Protein AF-A0A8C6I9B5-F1 (afdb_monomer_lite)

Organism: Mus spicilegus (NCBI:txid10103)

Foldseek 3Di:
DDDDDDDDDPPPVVVVVVVVVVVVVVVVPPPPPPPLPPDPPPPPPDDLVVPAPKDFPFPKDAADPVCCVVPVQCVPPRIWTWIAGPNNRDIDIHD

Radius of gyration: 29.42 Å; chains: 1; bounding box: 56×64×68 Å

Sequence (95 aa):
MLAGAGRRGLPRAGHLCWLLCAFTLKLCEAEAPVREEKLSVSTSTSPCWLAEEFVVTEECTPCSNFQIKTTPECGSTGYVEKITCSSSKRNEFKR

Secondary structure (DSSP, 8-state):
----------SHHHHHHHHHHHHHHHHS----------------SS-GGGTS-EEEEEEEEEPPTTHHHH-GGGGTTSEEEEEEETTT--EEEE-

InterPro domains:
  IPR008657 Jumping translocation breakpoint [PF05439] (38-94)
  IPR008657 Jumping translocation breakpoint [PTHR13041] (1-94)

pLDDT: mean 73.63, std 19.13, range [36.16, 95.44]

Structure (mmCIF, N/CA/C/O backbone):
data_AF-A0A8C6I9B5-F1
#
_entry.id   AF-A0A8C6I9B5-F1
#
loop_
_atom_site.group_PDB
_atom_site.id
_atom_site.type_symbol
_atom_site.label_atom_id
_atom_site.label_alt_id
_atom_site.label_comp_id
_atom_site.label_asym_id
_atom_site.label_entity_id
_atom_site.label_seq_id
_atom_site.pdbx_PDB_ins_code
_atom_site.Cartn_x
_atom_site.Cartn_y
_atom_site.Cartn_z
_atom_site.occupancy
_atom_site.B_iso_or_equiv
_atom_site.auth_seq_id
_atom_site.auth_comp_id
_atom_site.auth_asym_id
_atom_site.auth_atom_id
_atom_site.pdbx_PDB_model_num
ATOM 1 N N . MET A 1 1 ? 38.803 -48.199 -51.762 1.00 37.12 1 MET A N 1
ATOM 2 C CA . MET A 1 1 ? 39.465 -46.885 -51.622 1.00 37.12 1 MET A CA 1
ATOM 3 C C . MET A 1 1 ? 38.397 -45.875 -51.215 1.00 37.12 1 MET A C 1
ATOM 5 O O . MET A 1 1 ? 37.538 -45.588 -5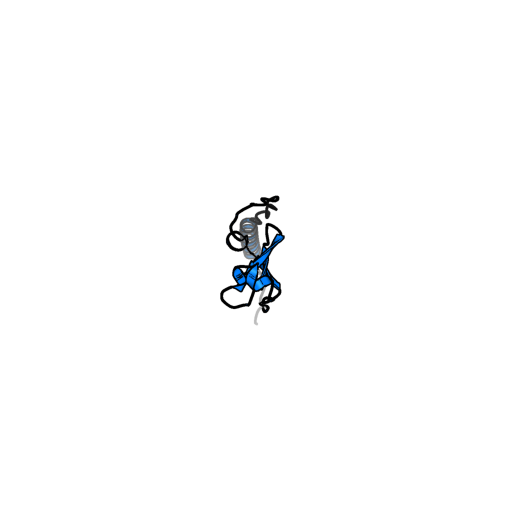2.033 1.00 37.12 1 MET A O 1
ATOM 9 N N . LEU A 1 2 ? 38.386 -45.403 -49.965 1.00 36.16 2 LEU A N 1
ATOM 10 C CA . LEU A 1 2 ? 37.565 -44.263 -49.536 1.00 36.16 2 LEU A CA 1
ATOM 11 C C . LEU A 1 2 ? 38.467 -43.364 -48.687 1.00 36.16 2 LEU A C 1
ATOM 13 O O . LEU A 1 2 ? 38.950 -43.771 -47.632 1.00 36.16 2 LEU A O 1
ATOM 17 N N . ALA A 1 3 ? 38.794 -42.202 -49.243 1.00 45.16 3 ALA A N 1
ATOM 18 C CA . ALA A 1 3 ? 39.750 -41.259 -48.688 1.00 45.16 3 ALA A CA 1
ATOM 19 C C . ALA A 1 3 ? 39.129 -40.482 -47.519 1.00 45.16 3 ALA A C 1
ATOM 21 O O . ALA A 1 3 ? 37.973 -40.062 -47.575 1.00 45.16 3 ALA A O 1
ATOM 22 N N . GLY A 1 4 ? 39.919 -40.320 -46.456 1.00 43.00 4 GLY A N 1
ATOM 23 C CA . GLY A 1 4 ? 39.525 -39.685 -45.206 1.00 43.00 4 GLY A CA 1
ATOM 24 C C . GLY A 1 4 ? 39.067 -38.233 -45.359 1.00 43.00 4 GLY A C 1
ATOM 25 O O . GLY A 1 4 ? 39.626 -37.446 -46.124 1.00 43.00 4 GLY A O 1
ATOM 26 N N . ALA A 1 5 ? 38.055 -37.882 -44.567 1.00 47.84 5 ALA A N 1
ATOM 27 C CA . ALA A 1 5 ? 37.518 -36.537 -44.431 1.00 47.84 5 ALA A CA 1
ATOM 28 C C . ALA A 1 5 ? 38.536 -35.608 -43.743 1.00 47.84 5 ALA A C 1
ATOM 30 O O . ALA A 1 5 ? 38.644 -35.552 -42.517 1.00 47.84 5 ALA A O 1
ATOM 31 N N . GLY A 1 6 ? 39.288 -34.859 -44.549 1.00 45.16 6 GLY A N 1
ATOM 32 C CA . GLY A 1 6 ? 40.150 -33.779 -44.086 1.00 45.16 6 GLY A CA 1
ATOM 33 C C . GLY A 1 6 ? 39.327 -32.550 -43.702 1.00 45.16 6 GLY A C 1
ATOM 34 O O . GLY A 1 6 ? 38.899 -31.789 -44.564 1.00 45.16 6 GLY A O 1
ATOM 35 N N . ARG A 1 7 ? 39.138 -32.330 -42.398 1.00 62.00 7 ARG A N 1
ATOM 36 C CA . ARG A 1 7 ? 38.640 -31.063 -41.844 1.00 62.00 7 ARG A CA 1
ATOM 37 C C . ARG A 1 7 ? 39.640 -29.949 -42.169 1.00 62.00 7 ARG A C 1
ATOM 39 O O . ARG A 1 7 ? 40.710 -29.899 -41.568 1.00 62.00 7 ARG A O 1
ATOM 46 N N . ARG A 1 8 ? 39.320 -29.053 -43.106 1.00 50.72 8 ARG A N 1
ATOM 47 C CA . ARG A 1 8 ? 40.079 -27.813 -43.339 1.00 50.72 8 ARG A CA 1
ATOM 48 C C . ARG A 1 8 ? 39.137 -26.666 -43.681 1.00 50.72 8 ARG A C 1
ATOM 50 O O . ARG A 1 8 ? 38.356 -26.776 -44.617 1.00 50.72 8 ARG A O 1
ATOM 57 N N . GLY A 1 9 ? 39.287 -25.557 -42.955 1.00 50.22 9 GLY A N 1
ATOM 58 C CA . GLY A 1 9 ? 38.897 -24.236 -43.449 1.00 50.22 9 GLY A CA 1
ATOM 59 C C . GLY A 1 9 ? 37.883 -23.458 -42.614 1.00 50.22 9 GLY A C 1
ATOM 60 O O . GLY A 1 9 ? 36.935 -22.934 -43.185 1.00 50.22 9 GLY A O 1
ATOM 61 N N . LEU A 1 10 ? 38.087 -23.309 -41.298 1.00 55.59 10 LEU A N 1
ATOM 62 C CA . LEU A 1 10 ? 37.314 -22.347 -40.498 1.00 55.59 10 LEU A CA 1
ATOM 63 C C . LEU A 1 10 ? 38.169 -21.243 -39.834 1.00 55.59 10 LEU A C 1
ATOM 65 O O . LEU A 1 10 ? 38.170 -21.140 -38.614 1.00 55.59 10 LEU A O 1
ATOM 69 N N . PRO A 1 11 ? 38.876 -20.377 -40.589 1.00 53.69 11 PRO A N 1
ATOM 70 C CA . PRO A 1 11 ? 39.435 -19.147 -40.022 1.00 53.69 11 PRO A CA 1
ATOM 71 C C . PRO A 1 11 ? 38.480 -17.943 -40.147 1.00 53.69 11 PRO A C 1
ATOM 73 O O . PRO A 1 11 ? 38.556 -17.004 -39.363 1.00 53.69 11 PRO A O 1
ATOM 76 N N . ARG A 1 12 ? 37.548 -17.956 -41.114 1.00 55.44 12 ARG A N 1
ATOM 77 C CA . ARG A 1 12 ? 36.723 -16.781 -41.461 1.00 55.44 12 ARG A CA 1
ATOM 78 C C . ARG A 1 12 ? 35.455 -16.640 -40.607 1.00 55.44 12 ARG A C 1
ATOM 80 O O . ARG A 1 12 ? 35.022 -15.525 -40.341 1.00 55.44 12 ARG A O 1
ATOM 87 N N . ALA A 1 13 ? 34.891 -17.756 -40.139 1.00 56.56 13 ALA A N 1
ATOM 88 C CA . ALA A 1 13 ? 33.671 -17.754 -39.325 1.00 56.56 13 ALA A CA 1
ATOM 89 C C . ALA A 1 13 ? 33.916 -17.314 -37.872 1.00 56.56 13 ALA A C 1
ATOM 91 O O . ALA A 1 13 ? 33.064 -16.654 -37.287 1.00 56.56 13 ALA A O 1
ATOM 92 N N . GLY A 1 14 ? 35.093 -17.614 -37.307 1.00 64.75 14 GLY A N 1
ATOM 93 C CA . GLY A 1 14 ? 35.461 -17.159 -35.961 1.00 64.75 14 GLY A CA 1
ATOM 94 C C . GLY A 1 14 ? 35.610 -15.639 -35.882 1.00 64.75 14 GLY A C 1
ATOM 95 O O . GLY A 1 14 ? 35.171 -15.023 -34.919 1.00 64.75 14 GLY A O 1
ATOM 96 N N . HIS A 1 15 ? 36.145 -15.025 -36.940 1.00 66.25 15 HIS A N 1
ATOM 97 C CA . HIS A 1 15 ? 36.311 -13.575 -37.014 1.00 66.25 15 HIS A CA 1
ATOM 98 C C . HIS A 1 15 ? 34.972 -12.843 -37.184 1.00 66.25 15 HIS A C 1
ATOM 100 O O . HIS A 1 15 ? 34.752 -11.804 -36.572 1.00 66.25 15 HIS A O 1
ATOM 106 N N . LEU A 1 16 ? 34.054 -13.404 -37.980 1.00 65.75 16 LEU A N 1
ATOM 107 C CA . LEU A 1 16 ? 32.689 -12.885 -38.120 1.00 65.75 16 LEU A CA 1
ATOM 108 C C . LEU A 1 16 ? 31.904 -13.010 -36.806 1.00 65.75 16 LEU A C 1
ATOM 110 O O . LEU A 1 16 ? 31.225 -12.068 -36.414 1.00 65.75 16 LEU A O 1
ATOM 114 N N . CYS A 1 17 ? 32.050 -14.134 -36.099 1.00 69.88 17 CYS A N 1
ATOM 115 C CA . CYS A 1 17 ? 31.458 -14.349 -34.779 1.00 69.88 17 CYS A CA 1
ATOM 116 C C . CYS A 1 17 ? 32.003 -13.358 -33.737 1.00 69.88 17 CYS A C 1
ATOM 118 O O . CYS A 1 17 ? 31.231 -12.747 -33.007 1.00 69.88 17 CYS A O 1
ATOM 120 N N . TRP A 1 18 ? 33.319 -13.120 -33.721 1.00 72.69 18 TRP A N 1
ATOM 121 C CA . TRP A 1 18 ? 33.929 -12.124 -32.835 1.00 72.69 18 TRP A CA 1
ATOM 122 C C . TRP A 1 18 ? 33.401 -10.715 -33.132 1.00 72.69 18 TRP A C 1
ATOM 124 O O . TRP A 1 18 ? 32.951 -10.027 -32.218 1.00 72.69 18 TRP A O 1
ATOM 134 N N . LEU A 1 19 ? 33.381 -10.295 -34.401 1.00 69.56 19 LEU A N 1
ATOM 135 C CA . LEU A 1 19 ? 32.873 -8.973 -34.778 1.00 69.56 19 LEU A CA 1
ATOM 136 C C . LEU A 1 19 ? 31.399 -8.782 -34.383 1.00 69.56 19 LEU A C 1
ATOM 138 O O . LEU A 1 19 ? 31.045 -7.725 -33.865 1.00 69.56 19 LEU A O 1
ATOM 142 N N . LEU A 1 20 ? 30.561 -9.810 -34.560 1.00 66.56 20 LEU A N 1
ATOM 143 C CA . LEU A 1 20 ? 29.155 -9.786 -34.143 1.00 66.56 20 LEU A CA 1
ATOM 144 C C . LEU A 1 20 ? 29.007 -9.688 -32.614 1.00 66.56 20 LEU A C 1
ATOM 146 O O . LEU A 1 20 ? 28.252 -8.844 -32.141 1.00 66.56 20 LEU A O 1
ATOM 150 N N . CYS A 1 21 ? 29.766 -10.470 -31.839 1.00 63.59 21 CYS A N 1
ATOM 151 C CA . CYS A 1 21 ? 29.731 -10.422 -30.371 1.00 63.59 21 CYS A CA 1
ATOM 152 C C . CYS A 1 21 ? 30.243 -9.089 -29.800 1.00 63.59 21 CYS A C 1
ATOM 154 O O . CYS A 1 21 ? 29.692 -8.569 -28.830 1.00 63.59 21 CYS A O 1
ATOM 156 N N . ALA A 1 22 ? 31.286 -8.507 -30.400 1.00 64.06 22 ALA A N 1
ATOM 157 C CA . ALA A 1 22 ? 31.797 -7.199 -29.991 1.00 64.06 22 ALA A CA 1
ATOM 158 C C . ALA A 1 22 ? 30.766 -6.085 -30.244 1.00 64.06 22 ALA A C 1
ATOM 160 O O . ALA A 1 22 ? 30.623 -5.174 -29.429 1.00 64.06 22 ALA A O 1
ATOM 161 N N . PHE A 1 23 ? 30.013 -6.181 -31.345 1.00 61.03 23 PHE A N 1
ATOM 162 C CA . PHE A 1 23 ? 28.962 -5.225 -31.683 1.00 61.03 23 PHE A CA 1
ATOM 163 C C . PHE A 1 23 ? 27.758 -5.319 -30.733 1.00 61.03 23 PHE A C 1
ATOM 165 O O . PHE A 1 23 ? 27.245 -4.291 -30.298 1.00 61.03 23 PHE A O 1
ATOM 172 N N . THR A 1 24 ? 27.344 -6.529 -30.338 1.00 62.81 24 THR A N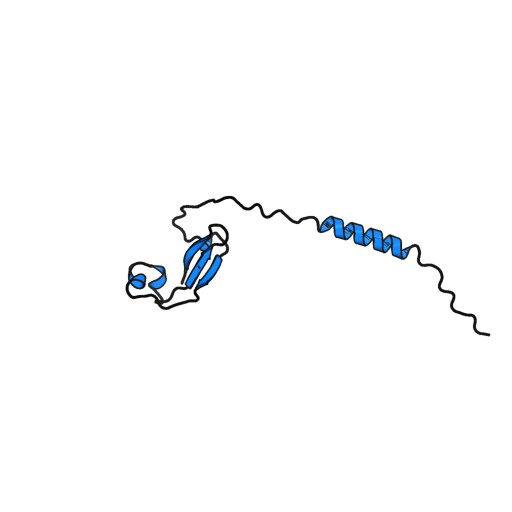 1
ATOM 173 C CA . THR A 1 24 ? 26.233 -6.714 -29.386 1.00 62.81 24 THR A CA 1
ATOM 174 C C . THR A 1 24 ? 26.581 -6.241 -27.976 1.00 62.81 24 THR A C 1
ATOM 176 O O . THR A 1 24 ? 25.741 -5.637 -27.316 1.00 62.81 24 THR A O 1
ATOM 179 N N . LEU A 1 25 ? 27.823 -6.448 -27.522 1.00 57.41 25 LEU A N 1
ATOM 180 C CA . LEU A 1 25 ? 28.266 -5.979 -26.202 1.00 57.41 25 LEU A CA 1
ATOM 181 C C . LEU A 1 25 ? 28.309 -4.449 -26.115 1.00 57.41 25 LEU A C 1
ATOM 183 O O . LEU A 1 25 ? 28.017 -3.889 -25.063 1.00 57.41 25 LEU A O 1
ATOM 187 N N . LYS A 1 26 ? 28.602 -3.759 -27.226 1.00 57.88 26 LYS A N 1
ATOM 188 C CA . LYS A 1 26 ? 28.628 -2.292 -27.254 1.00 57.88 26 LYS A CA 1
ATOM 189 C C . LYS A 1 26 ? 27.252 -1.625 -27.174 1.00 57.88 26 LYS A C 1
ATOM 191 O O . LYS A 1 26 ? 27.207 -0.446 -26.842 1.00 57.88 26 LYS A O 1
ATOM 196 N N . LEU A 1 27 ? 26.155 -2.345 -27.437 1.00 54.72 27 LEU A N 1
ATOM 197 C CA . LEU A 1 27 ? 24.791 -1.803 -27.332 1.00 54.72 27 LEU A CA 1
ATOM 198 C C . LEU A 1 27 ? 24.120 -2.035 -25.970 1.00 54.72 27 LEU A C 1
ATOM 200 O O . LEU A 1 27 ? 23.145 -1.353 -25.669 1.00 54.72 27 LEU A O 1
ATOM 204 N N . CYS A 1 28 ? 24.622 -2.955 -25.142 1.00 56.19 28 CYS A N 1
ATOM 205 C CA . CYS A 1 28 ? 24.064 -3.210 -23.806 1.00 56.19 28 CYS A CA 1
ATOM 206 C C . CYS A 1 28 ? 24.668 -2.330 -22.704 1.00 56.19 28 CYS A C 1
ATOM 208 O O . CYS A 1 28 ? 24.219 -2.400 -21.565 1.00 56.19 28 CYS A O 1
ATOM 210 N N . GLU A 1 29 ? 25.636 -1.470 -23.025 1.00 47.62 29 GLU A N 1
ATOM 211 C CA . GLU A 1 29 ? 26.280 -0.556 -22.073 1.00 47.62 29 GLU A CA 1
ATOM 212 C C . GLU A 1 29 ? 25.417 0.699 -21.837 1.00 47.62 29 GLU A C 1
ATOM 214 O O . GLU A 1 29 ? 25.852 1.838 -21.979 1.00 47.62 29 GLU A O 1
ATOM 219 N N . ALA A 1 30 ? 24.146 0.467 -21.518 1.00 52.16 30 ALA A N 1
ATOM 220 C CA . ALA A 1 30 ? 23.213 1.454 -21.000 1.00 52.16 30 ALA A CA 1
ATOM 221 C C . ALA A 1 30 ? 22.669 0.953 -19.656 1.00 52.16 30 ALA A C 1
ATOM 223 O O . ALA A 1 30 ? 21.462 0.901 -19.432 1.00 52.16 30 ALA A O 1
ATOM 224 N N . GLU A 1 31 ? 23.568 0.584 -18.742 1.00 51.66 31 GLU A N 1
ATOM 225 C CA . GLU A 1 31 ? 23.238 0.631 -17.321 1.00 51.66 31 GLU A CA 1
ATOM 226 C C . GLU A 1 31 ? 23.206 2.106 -16.926 1.00 51.66 31 GLU A C 1
ATOM 228 O O . GLU A 1 31 ? 24.222 2.734 -16.625 1.00 51.66 31 GLU A O 1
ATOM 233 N N . ALA A 1 32 ? 22.013 2.690 -17.020 1.00 55.75 32 ALA A N 1
ATOM 234 C CA . ALA A 1 32 ? 21.739 3.969 -16.399 1.00 55.75 32 ALA A CA 1
ATOM 235 C C . ALA A 1 32 ? 22.059 3.825 -14.901 1.00 55.75 32 ALA A C 1
ATOM 237 O O . ALA A 1 32 ? 21.471 2.956 -14.250 1.00 55.75 32 ALA A O 1
ATOM 238 N N . PRO A 1 33 ? 22.965 4.636 -14.325 1.00 45.62 33 PRO A N 1
ATOM 239 C CA . PRO A 1 33 ? 23.098 4.664 -12.884 1.00 45.62 33 PRO A CA 1
ATOM 240 C C . PRO A 1 33 ? 21.746 5.122 -12.344 1.00 45.62 33 PRO A C 1
ATOM 242 O O . PRO A 1 33 ? 21.297 6.230 -12.653 1.00 45.62 33 PRO A O 1
ATOM 245 N N . VAL A 1 34 ? 21.085 4.262 -11.563 1.00 50.47 34 VAL A N 1
ATOM 246 C CA . VAL A 1 34 ? 20.016 4.683 -10.658 1.00 50.47 34 VAL A CA 1
ATOM 247 C C . VAL A 1 34 ? 20.646 5.757 -9.782 1.00 50.47 34 VAL A C 1
ATOM 249 O O . VAL A 1 34 ? 21.387 5.478 -8.841 1.00 50.47 34 VAL A O 1
ATOM 252 N N . ARG A 1 35 ? 20.436 7.016 -10.175 1.00 45.84 35 ARG A N 1
ATOM 253 C CA . ARG A 1 35 ? 20.679 8.163 -9.320 1.00 45.84 35 ARG A CA 1
ATOM 254 C C . ARG A 1 35 ? 19.759 7.936 -8.141 1.00 45.84 35 ARG A C 1
ATOM 256 O O . ARG A 1 35 ? 18.544 8.015 -8.279 1.00 45.84 35 ARG A O 1
ATOM 263 N N . GLU A 1 36 ? 20.360 7.604 -7.011 1.00 49.66 36 GLU A N 1
ATOM 264 C CA . GLU A 1 36 ? 19.728 7.700 -5.711 1.00 49.66 36 GLU A CA 1
ATOM 265 C C . GLU A 1 36 ? 19.293 9.165 -5.567 1.00 49.66 36 GLU A C 1
ATOM 267 O O . GLU A 1 36 ? 20.089 10.058 -5.258 1.00 49.66 36 GLU A O 1
ATOM 272 N N . GLU A 1 37 ? 18.052 9.454 -5.963 1.00 49.84 37 GLU A N 1
ATOM 273 C CA . GLU A 1 37 ? 17.484 10.790 -5.891 1.00 49.84 37 GLU A CA 1
ATOM 274 C C . GLU A 1 37 ? 17.200 11.083 -4.427 1.00 49.84 37 GLU A C 1
ATOM 276 O O . GLU A 1 37 ? 16.139 10.808 -3.874 1.00 49.84 37 GLU A O 1
ATOM 281 N N . LYS A 1 38 ? 18.251 11.617 -3.806 1.00 48.16 38 LYS A N 1
ATOM 282 C CA . LYS A 1 38 ? 1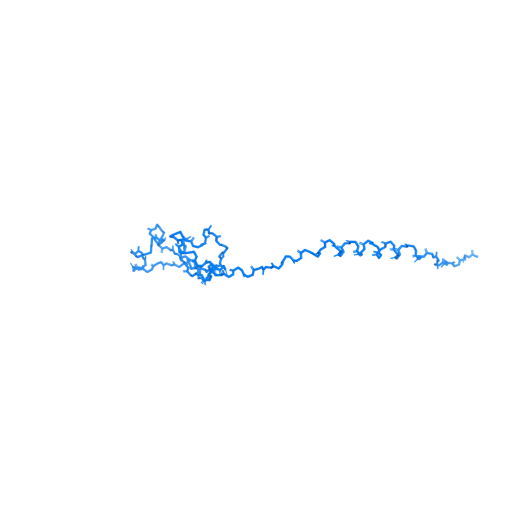8.284 12.415 -2.594 1.00 48.16 38 LYS A CA 1
ATOM 283 C C . LYS A 1 38 ? 16.926 13.057 -2.302 1.00 48.16 38 LYS A C 1
ATOM 285 O O . LYS A 1 38 ? 16.601 14.121 -2.821 1.00 48.16 38 LYS A O 1
ATOM 290 N N . LEU A 1 39 ? 16.198 12.394 -1.409 1.00 52.59 39 LEU A N 1
ATOM 291 C CA . LEU A 1 39 ? 15.322 12.960 -0.392 1.00 52.59 39 LEU A CA 1
ATOM 292 C C . LEU A 1 39 ? 14.538 14.202 -0.844 1.00 52.59 39 LEU A C 1
ATOM 294 O O . LEU A 1 39 ? 14.690 15.289 -0.292 1.00 52.59 39 LEU A O 1
ATOM 298 N N . SER A 1 40 ? 13.652 14.029 -1.821 1.00 43.91 40 SER A N 1
ATOM 299 C CA . SER A 1 40 ? 12.494 14.911 -1.926 1.00 43.91 40 SER A CA 1
ATOM 300 C C . SER A 1 40 ? 11.434 14.356 -0.983 1.00 43.91 40 SER A C 1
ATOM 302 O O . SER A 1 40 ? 10.564 13.596 -1.395 1.00 43.91 40 SER A O 1
ATOM 304 N N . VAL A 1 41 ? 11.526 14.704 0.308 1.00 51.62 41 VAL A N 1
ATOM 305 C CA . VAL A 1 41 ? 10.363 14.631 1.205 1.00 51.62 41 VAL A CA 1
ATOM 306 C C . VAL A 1 41 ? 9.371 15.643 0.656 1.00 51.62 41 VAL A C 1
ATOM 308 O O . VAL A 1 41 ? 9.353 16.811 1.039 1.00 51.62 41 VAL A O 1
ATOM 311 N N . SER A 1 42 ? 8.598 15.206 -0.331 1.00 47.66 42 SER A N 1
ATOM 312 C CA . SER A 1 42 ? 7.448 15.948 -0.785 1.00 47.66 42 SER A CA 1
ATOM 313 C C . SER A 1 42 ? 6.453 15.838 0.358 1.00 47.66 42 SER A C 1
ATOM 315 O O . SER A 1 42 ? 5.856 14.786 0.598 1.00 47.66 42 SER A O 1
ATOM 317 N N . THR A 1 43 ? 6.300 16.925 1.110 1.00 48.47 43 THR A N 1
ATOM 318 C CA . THR A 1 43 ? 5.134 17.177 1.963 1.00 48.47 43 THR A CA 1
ATOM 319 C C . THR A 1 43 ? 3.915 17.376 1.060 1.00 48.47 43 THR A C 1
ATOM 321 O O . THR A 1 43 ? 3.228 18.392 1.102 1.00 48.47 43 THR A O 1
ATOM 324 N N . SER A 1 44 ? 3.686 16.438 0.148 1.00 57.25 44 SER A N 1
ATOM 325 C CA . SER A 1 44 ? 2.480 16.365 -0.630 1.00 57.25 44 SER A CA 1
ATOM 326 C C . SER A 1 44 ? 1.390 15.897 0.327 1.00 57.25 44 SER A C 1
ATOM 328 O O . SER A 1 44 ? 1.513 14.872 0.996 1.00 57.25 44 SER A O 1
ATOM 330 N N . THR A 1 45 ? 0.317 16.682 0.417 1.00 71.69 45 THR A N 1
ATOM 331 C CA . THR A 1 45 ? -0.937 16.282 1.075 1.00 71.69 45 THR A CA 1
ATOM 332 C C . THR A 1 45 ? -1.479 14.970 0.494 1.00 71.69 45 THR A C 1
ATOM 334 O O . THR A 1 45 ? -2.272 14.287 1.134 1.00 71.69 45 THR A O 1
ATOM 337 N N . SER A 1 46 ? -1.060 14.613 -0.723 1.00 83.12 46 SER A N 1
ATOM 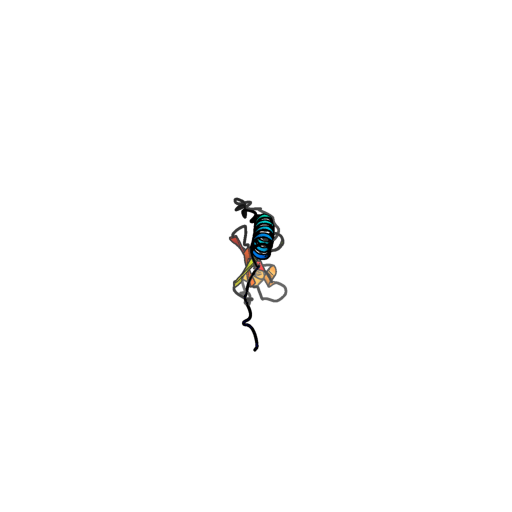338 C CA . SER A 1 46 ? -1.408 13.353 -1.358 1.00 83.12 46 SER A CA 1
ATOM 339 C C . SER A 1 46 ? -0.599 12.170 -0.793 1.00 83.12 46 SER A C 1
ATOM 341 O O . SER A 1 46 ? 0.594 12.316 -0.506 1.00 83.12 46 SER A O 1
ATOM 343 N N . PRO A 1 47 ? -1.208 10.978 -0.724 1.00 89.00 47 PRO A N 1
ATOM 344 C CA . PRO A 1 47 ? -0.517 9.742 -0.371 1.00 89.00 47 PRO A CA 1
ATOM 345 C C . PRO A 1 47 ? 0.700 9.450 -1.269 1.00 89.00 47 PRO A C 1
ATOM 347 O O . PRO A 1 47 ? 0.649 9.697 -2.477 1.00 89.00 47 PRO A O 1
ATOM 350 N N . CYS A 1 48 ? 1.797 8.924 -0.715 1.00 92.00 48 CYS A N 1
ATOM 351 C CA . CYS A 1 48 ? 3.054 8.728 -1.458 1.00 92.00 48 CYS A CA 1
ATOM 352 C C . CYS A 1 48 ? 2.944 7.635 -2.523 1.00 92.00 48 CYS A C 1
ATOM 354 O O . CYS A 1 48 ? 3.563 7.728 -3.578 1.00 92.00 48 CYS A O 1
ATOM 356 N N . TRP A 1 49 ? 2.089 6.644 -2.295 1.00 91.12 49 TRP A N 1
ATOM 357 C CA . TRP A 1 49 ? 1.857 5.515 -3.194 1.00 91.12 49 TRP A CA 1
ATOM 358 C C . TRP A 1 49 ? 1.130 5.885 -4.492 1.00 91.12 49 TRP A C 1
ATOM 360 O O . TRP A 1 49 ? 0.993 5.052 -5.383 1.00 91.12 49 TRP A O 1
ATOM 370 N N . LEU A 1 50 ? 0.662 7.133 -4.610 1.00 90.56 50 LEU A N 1
ATOM 371 C CA . LEU A 1 50 ? 0.171 7.692 -5.871 1.00 90.56 50 LEU A CA 1
ATOM 372 C C . LEU A 1 50 ? 1.302 8.192 -6.778 1.00 90.56 50 LEU A C 1
ATOM 374 O O . LEU A 1 50 ? 1.108 8.291 -7.986 1.00 90.56 50 LEU A O 1
ATOM 378 N N . ALA A 1 51 ? 2.447 8.559 -6.200 1.00 89.62 51 ALA A N 1
ATOM 379 C CA . ALA A 1 51 ? 3.568 9.170 -6.913 1.00 89.62 51 ALA A CA 1
ATOM 380 C C . ALA A 1 51 ? 4.787 8.241 -7.012 1.00 89.62 51 ALA A C 1
ATOM 382 O O . ALA A 1 51 ? 5.604 8.395 -7.916 1.00 89.62 51 ALA A O 1
ATOM 383 N N . GLU A 1 52 ? 4.913 7.295 -6.085 1.00 91.44 52 GLU A N 1
ATOM 384 C CA . GLU A 1 52 ? 6.043 6.383 -5.957 1.00 91.44 52 GLU A CA 1
ATOM 385 C C . GLU A 1 52 ? 5.581 4.930 -6.069 1.00 91.44 52 GLU A C 1
ATOM 387 O O . GLU A 1 52 ? 4.464 4.577 -5.687 1.00 91.44 52 GLU A O 1
ATOM 392 N N . GLU A 1 53 ? 6.484 4.067 -6.531 1.00 93.12 53 GLU A N 1
ATOM 393 C CA . GLU A 1 53 ? 6.313 2.630 -6.356 1.00 93.12 53 GLU A CA 1
ATOM 394 C C . GLU A 1 53 ? 6.341 2.299 -4.861 1.00 93.12 53 GLU A C 1
ATOM 396 O O . GLU A 1 53 ? 7.123 2.871 -4.096 1.00 93.12 53 GLU A O 1
ATOM 401 N N . PHE A 1 54 ? 5.479 1.387 -4.433 1.00 94.00 54 PHE A N 1
ATOM 402 C CA . PHE A 1 54 ? 5.343 1.012 -3.034 1.00 94.00 54 PHE A CA 1
ATOM 403 C C . PHE A 1 54 ? 5.390 -0.499 -2.881 1.00 94.00 54 PHE A C 1
ATOM 405 O O . PHE A 1 54 ? 5.045 -1.256 -3.786 1.00 94.00 54 PHE A O 1
ATOM 412 N N . VAL A 1 55 ? 5.793 -0.927 -1.692 1.00 95.44 55 VAL A N 1
ATOM 413 C CA . VAL A 1 55 ? 5.783 -2.329 -1.292 1.00 95.44 55 VAL A CA 1
ATOM 414 C C . VAL 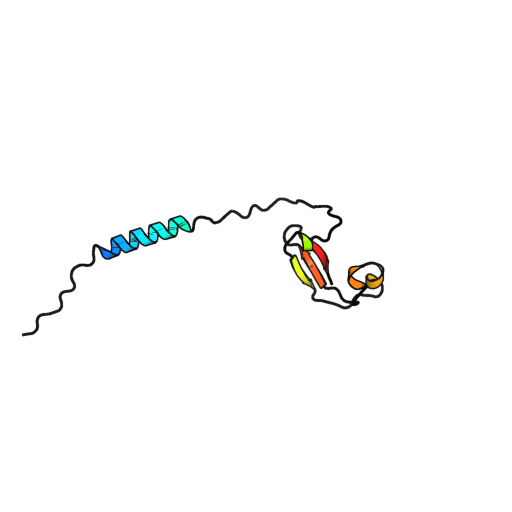A 1 55 ? 4.808 -2.520 -0.144 1.00 95.44 55 VAL A C 1
ATOM 416 O O . VAL A 1 55 ? 4.769 -1.710 0.783 1.00 95.44 55 VAL A O 1
ATOM 419 N N . VAL A 1 56 ? 4.013 -3.587 -0.206 1.00 95.19 56 VAL A N 1
ATOM 420 C CA . VAL A 1 56 ? 3.126 -3.969 0.896 1.00 95.19 56 VAL A CA 1
ATOM 421 C C . VAL A 1 56 ? 3.976 -4.562 2.007 1.00 95.19 56 VAL A C 1
ATOM 423 O O . VAL A 1 56 ? 4.692 -5.540 1.798 1.00 95.19 56 VAL A O 1
ATOM 426 N N . THR A 1 57 ? 3.935 -3.929 3.175 1.00 94.94 57 THR A N 1
ATOM 427 C CA . THR A 1 57 ? 4.694 -4.350 4.356 1.00 94.94 57 THR A CA 1
ATOM 428 C C . THR A 1 57 ? 3.835 -5.076 5.373 1.00 94.94 57 THR A C 1
ATOM 430 O O . THR A 1 57 ? 4.344 -5.962 6.054 1.00 94.94 57 THR A O 1
ATOM 433 N N . GLU A 1 58 ? 2.543 -4.759 5.449 1.00 93.88 58 GLU A N 1
ATOM 434 C CA . GLU A 1 58 ? 1.564 -5.572 6.167 1.00 93.88 58 GLU A CA 1
ATOM 435 C C . GLU A 1 58 ? 0.358 -5.798 5.260 1.00 93.88 58 GLU A C 1
ATOM 437 O O . GLU A 1 58 ? -0.184 -4.851 4.681 1.00 93.88 58 GLU A O 1
ATOM 442 N N . GLU A 1 59 ? -0.037 -7.066 5.137 1.00 93.00 59 GLU A N 1
ATOM 443 C CA . GLU A 1 59 ? -1.215 -7.471 4.375 1.00 93.00 59 GLU A CA 1
ATOM 444 C C . GLU A 1 59 ? -2.481 -6.796 4.921 1.00 93.00 59 GLU A C 1
ATOM 446 O O . GLU A 1 59 ? -2.504 -6.241 6.022 1.00 93.00 59 GLU A O 1
ATOM 451 N N . CYS A 1 60 ? -3.554 -6.832 4.134 1.00 93.44 60 CYS A N 1
ATOM 452 C CA . CYS A 1 60 ? -4.804 -6.178 4.493 1.00 93.44 60 CYS A CA 1
ATOM 453 C C . CYS A 1 60 ? -5.347 -6.738 5.821 1.00 93.44 60 CYS A C 1
ATOM 455 O O . CYS A 1 60 ? -5.678 -7.920 5.932 1.00 93.44 60 CYS A O 1
ATOM 457 N N . THR A 1 61 ? -5.441 -5.882 6.837 1.00 93.88 61 THR A N 1
ATOM 458 C CA . THR A 1 61 ? -5.879 -6.242 8.189 1.00 93.88 61 THR A CA 1
ATOM 459 C C . THR A 1 61 ? -7.100 -5.429 8.601 1.00 93.88 61 THR A C 1
ATOM 461 O O . THR A 1 61 ? -7.307 -4.313 8.113 1.00 93.88 61 THR A O 1
ATOM 464 N N . PRO A 1 62 ? -7.948 -5.975 9.490 1.00 93.69 62 PRO A N 1
ATOM 465 C CA . PRO A 1 62 ? -9.090 -5.238 10.000 1.00 93.69 62 PRO A CA 1
ATOM 466 C C . PRO A 1 62 ? -8.627 -4.027 10.816 1.00 93.69 62 PRO A C 1
ATOM 468 O O . PRO A 1 62 ? -7.768 -4.121 11.696 1.00 93.69 62 PRO A O 1
ATOM 471 N N . CYS A 1 63 ? -9.245 -2.883 10.556 1.00 92.00 63 CYS A N 1
ATOM 472 C CA . CYS A 1 63 ? -8.994 -1.656 11.287 1.00 92.00 63 CYS A CA 1
ATOM 473 C C . CYS A 1 63 ? -9.493 -1.758 12.729 1.00 92.00 63 CYS A C 1
ATOM 475 O O . CYS A 1 63 ? -10.585 -2.256 13.008 1.00 92.00 63 CYS A O 1
ATOM 477 N N . SER A 1 64 ? -8.725 -1.200 13.665 1.00 91.50 64 SER A N 1
ATOM 478 C CA . SER A 1 64 ? -9.189 -1.055 15.044 1.00 91.50 64 SER A CA 1
ATOM 479 C C . SER A 1 64 ? -10.279 0.018 15.159 1.00 91.50 64 SER A C 1
ATOM 481 O O . SER A 1 64 ? -10.361 0.934 14.340 1.00 91.50 64 SER A O 1
ATOM 483 N N . ASN A 1 65 ? -11.070 -0.026 16.238 1.00 89.44 65 ASN A N 1
ATOM 484 C CA . ASN A 1 65 ? -12.097 0.987 16.533 1.00 89.44 65 ASN A CA 1
ATOM 485 C C . ASN A 1 65 ? -11.564 2.432 16.514 1.00 89.44 65 ASN A C 1
ATOM 487 O O . ASN A 1 65 ? -12.296 3.360 16.172 1.00 89.44 65 ASN A O 1
ATOM 491 N N . PHE A 1 66 ? -10.296 2.624 16.889 1.00 90.12 66 PHE A N 1
ATOM 492 C CA . PHE A 1 66 ? -9.641 3.927 16.834 1.00 90.12 66 PHE A CA 1
ATOM 493 C C . PHE A 1 66 ? -9.285 4.309 15.394 1.00 90.12 66 PHE A C 1
ATOM 495 O O . PHE A 1 66 ? -9.654 5.390 14.942 1.00 90.12 66 PHE A O 1
ATOM 502 N N . GLN A 1 67 ? -8.659 3.391 14.650 1.00 88.44 67 GLN A N 1
ATOM 503 C CA . GLN A 1 67 ? -8.260 3.626 13.261 1.00 88.44 67 GLN A CA 1
ATOM 504 C C . GLN A 1 67 ? -9.449 3.905 12.344 1.00 88.44 67 GLN A C 1
ATOM 506 O O . GLN A 1 67 ? -9.355 4.763 11.481 1.00 88.44 67 GLN A O 1
ATOM 511 N N . ILE A 1 68 ? -10.601 3.276 12.575 1.00 90.00 68 ILE A N 1
ATOM 512 C CA . ILE A 1 68 ? -11.829 3.572 11.821 1.00 90.00 68 ILE A CA 1
ATOM 513 C C . ILE A 1 68 ? -12.220 5.056 11.925 1.00 90.00 68 ILE A C 1
ATOM 515 O O . ILE A 1 68 ? -12.790 5.613 10.991 1.00 90.00 68 ILE A O 1
ATOM 519 N N . LYS A 1 69 ? -11.918 5.709 13.054 1.00 88.81 69 LYS A N 1
ATOM 520 C CA . LYS A 1 69 ? -12.256 7.119 13.294 1.00 88.81 69 LYS A CA 1
ATOM 521 C C . LYS A 1 69 ? -11.164 8.082 12.836 1.00 88.81 69 LYS A C 1
ATOM 523 O O . LYS A 1 69 ? -11.485 9.201 12.453 1.00 88.81 69 LYS A O 1
ATOM 528 N N . THR A 1 70 ? -9.896 7.683 12.920 1.00 87.94 70 THR A N 1
ATOM 529 C CA . THR A 1 70 ? -8.751 8.565 12.633 1.00 87.94 70 THR A CA 1
ATOM 530 C C . THR A 1 70 ? -8.168 8.384 11.241 1.00 87.94 70 THR A C 1
ATOM 532 O O . THR A 1 70 ? -7.541 9.303 10.723 1.00 87.94 70 THR A O 1
ATOM 535 N N . THR A 1 71 ? -8.351 7.208 10.646 1.00 85.44 71 THR A N 1
ATOM 536 C CA . THR A 1 71 ? -7.765 6.826 9.366 1.00 85.44 71 THR A CA 1
ATOM 537 C C . THR A 1 71 ? -8.880 6.762 8.324 1.00 85.44 71 THR A C 1
ATOM 539 O O . THR A 1 71 ? -9.677 5.820 8.344 1.00 85.44 71 THR A O 1
ATOM 542 N N . PRO A 1 72 ? -8.964 7.733 7.398 1.00 86.31 72 PRO A N 1
ATOM 543 C CA . PRO A 1 72 ? -10.038 7.770 6.403 1.00 86.31 72 PRO A CA 1
ATOM 544 C C . PRO A 1 72 ? -10.067 6.513 5.518 1.00 86.31 72 PRO A C 1
ATOM 546 O O . PRO A 1 72 ? -11.143 6.071 5.106 1.00 86.31 72 PRO A O 1
ATOM 549 N N . GLU A 1 73 ? -8.918 5.864 5.317 1.00 87.44 73 GLU A N 1
ATOM 550 C CA . GLU A 1 73 ? -8.813 4.671 4.466 1.00 87.44 73 GLU A CA 1
ATOM 551 C C . GLU A 1 73 ? -9.571 3.466 5.024 1.00 87.44 73 GLU A C 1
ATOM 553 O O . GLU A 1 73 ? -10.166 2.697 4.264 1.00 87.44 73 GLU A O 1
ATOM 558 N N . CYS A 1 74 ? -9.713 3.397 6.349 1.00 89.19 74 CYS A N 1
ATOM 559 C CA . CYS A 1 74 ? -10.538 2.403 7.026 1.00 89.19 74 CYS A CA 1
ATOM 560 C C . CYS A 1 74 ? -12.048 2.595 6.803 1.00 89.19 74 CYS A C 1
ATOM 562 O O . CYS A 1 74 ? -12.816 1.663 7.023 1.00 89.19 74 CYS A O 1
ATOM 564 N N . GLY A 1 75 ? -12.506 3.782 6.389 1.00 80.69 75 GLY A N 1
ATOM 565 C CA . GLY A 1 75 ? -13.910 4.188 6.508 1.00 80.69 75 GLY A CA 1
ATOM 566 C C . GLY A 1 75 ? -14.929 3.434 5.644 1.00 80.69 75 GLY A C 1
ATOM 567 O O . GLY A 1 75 ? -16.099 3.402 6.012 1.00 80.69 75 GLY A O 1
ATOM 568 N N . SER A 1 76 ? -14.542 2.832 4.511 1.00 80.00 76 SER A N 1
ATOM 569 C CA . SER A 1 76 ? -15.519 2.171 3.620 1.00 80.00 76 SER A CA 1
ATOM 570 C C . SER A 1 76 ? -15.577 0.652 3.755 1.00 80.00 76 SER A C 1
ATOM 572 O O . SER A 1 76 ? -16.657 0.094 3.605 1.00 80.00 76 SER A O 1
ATOM 574 N N . THR A 1 77 ? -14.454 -0.024 4.014 1.00 86.75 77 THR A N 1
ATOM 575 C CA . THR A 1 77 ? -14.401 -1.497 4.135 1.00 86.75 77 THR A CA 1
ATOM 576 C C . THR A 1 77 ? -14.099 -1.962 5.555 1.00 86.75 77 THR A C 1
ATOM 578 O O . THR A 1 77 ? -14.423 -3.094 5.897 1.00 86.75 77 THR A O 1
ATOM 581 N N . GLY A 1 78 ? -13.490 -1.113 6.389 1.00 90.56 78 GLY A N 1
ATOM 582 C CA . GLY A 1 78 ? -12.975 -1.509 7.698 1.00 90.56 78 GLY A CA 1
ATOM 583 C C . GLY A 1 78 ? -11.678 -2.318 7.633 1.00 90.56 78 GLY A C 1
ATOM 584 O O . GLY A 1 78 ? -11.291 -2.880 8.652 1.00 90.56 78 GLY A O 1
ATOM 585 N N . TYR A 1 79 ? -11.014 -2.375 6.476 1.00 92.06 79 TYR A N 1
ATOM 586 C CA . TYR A 1 79 ? -9.728 -3.045 6.283 1.00 92.06 79 TYR A CA 1
ATOM 587 C C . TYR A 1 79 ? -8.728 -2.097 5.624 1.00 92.06 79 TYR A C 1
ATOM 589 O O . TYR A 1 79 ? -9.124 -1.278 4.791 1.00 92.06 79 TYR A O 1
ATOM 597 N N . VAL A 1 80 ? -7.455 -2.214 6.005 1.00 94.19 80 VAL A N 1
ATOM 598 C CA . VAL A 1 80 ? -6.336 -1.466 5.415 1.00 94.19 80 VAL A CA 1
ATOM 599 C C . VAL A 1 80 ? -5.091 -2.336 5.306 1.00 94.19 80 VAL A C 1
ATOM 601 O O . VAL A 1 80 ? -4.814 -3.165 6.173 1.00 94.19 80 VAL A O 1
ATOM 604 N N . GLU A 1 81 ? -4.322 -2.115 4.250 1.00 94.19 81 GLU A N 1
ATOM 605 C CA . GLU A 1 81 ? -2.955 -2.601 4.091 1.00 94.19 81 GLU A CA 1
ATOM 606 C C . GLU A 1 81 ? -1.960 -1.511 4.496 1.00 94.19 81 GLU A C 1
ATOM 608 O O . GLU A 1 81 ? -2.203 -0.309 4.318 1.00 94.19 81 GLU A O 1
ATOM 613 N N . LYS A 1 82 ? -0.819 -1.929 5.043 1.00 94.25 82 LYS A N 1
ATOM 614 C CA . LYS A 1 82 ? 0.291 -1.018 5.302 1.00 94.25 82 LYS A CA 1
ATOM 615 C C . LYS A 1 82 ? 1.314 -1.176 4.206 1.00 94.25 82 LYS A C 1
ATOM 617 O O . LYS A 1 82 ? 1.729 -2.285 3.869 1.00 94.25 82 LYS A O 1
ATOM 622 N N . ILE A 1 83 ? 1.738 -0.046 3.676 1.00 94.81 83 ILE A N 1
ATOM 623 C CA . ILE A 1 83 ? 2.673 0.003 2.570 1.00 94.81 83 ILE A CA 1
ATOM 624 C C . ILE A 1 83 ? 3.815 0.949 2.893 1.00 94.81 83 ILE A C 1
ATOM 626 O O . ILE A 1 83 ? 3.682 1.881 3.689 1.00 94.81 83 ILE A O 1
ATOM 630 N N . THR A 1 84 ? 4.951 0.705 2.260 1.00 95.19 84 THR A N 1
ATOM 631 C CA . THR A 1 84 ? 6.126 1.561 2.350 1.00 95.19 84 THR A CA 1
ATOM 632 C C . THR A 1 84 ? 6.482 2.028 0.955 1.00 95.19 84 THR A C 1
ATOM 634 O O . THR A 1 84 ? 6.713 1.216 0.061 1.00 95.19 84 THR A O 1
ATOM 637 N N . CYS A 1 85 ? 6.536 3.340 0.762 1.00 93.94 85 CYS A N 1
ATOM 638 C CA . CYS A 1 85 ? 6.933 3.909 -0.515 1.00 93.94 85 CYS A CA 1
ATOM 639 C C . CYS A 1 85 ? 8.442 3.755 -0.727 1.00 93.94 85 CYS A C 1
ATOM 641 O O . CYS A 1 85 ? 9.249 3.982 0.179 1.00 93.94 85 CYS A O 1
ATOM 643 N N . SER A 1 86 ? 8.830 3.325 -1.923 1.00 92.12 86 SER A N 1
ATOM 644 C CA . SER A 1 86 ? 10.190 2.885 -2.223 1.00 92.12 86 SER A CA 1
ATOM 645 C C . SER A 1 86 ? 11.199 4.028 -2.206 1.00 92.12 86 SER A C 1
ATOM 647 O O . SER A 1 86 ? 12.322 3.809 -1.743 1.00 92.12 86 SER A O 1
ATOM 649 N N 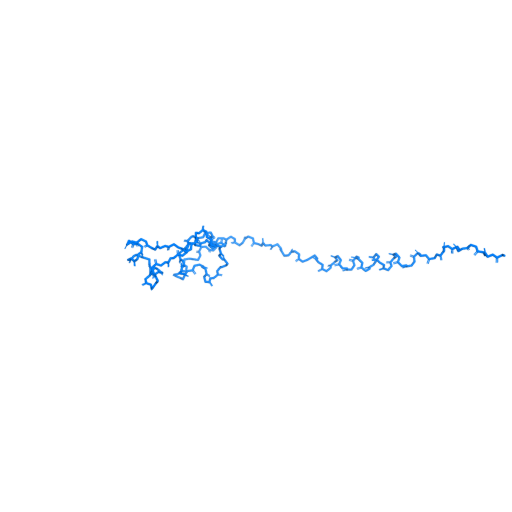. SER A 1 87 ? 10.816 5.230 -2.645 1.00 87.69 87 SER A N 1
ATOM 650 C CA . SER A 1 87 ? 11.731 6.373 -2.761 1.00 87.69 87 SER A CA 1
ATOM 651 C C . SER A 1 87 ? 11.838 7.149 -1.448 1.00 87.69 87 SER A C 1
ATOM 653 O O . SER A 1 87 ? 12.936 7.394 -0.956 1.00 87.69 87 SER A O 1
ATOM 655 N N . SER A 1 88 ? 10.703 7.487 -0.835 1.00 87.38 88 SER A N 1
ATOM 656 C CA . SER A 1 88 ? 10.634 8.262 0.412 1.00 87.38 88 SER A CA 1
ATOM 657 C C . SER A 1 88 ? 10.826 7.427 1.678 1.00 87.38 88 SER A C 1
ATOM 659 O O . SER A 1 88 ? 11.037 7.988 2.754 1.00 87.38 88 SER A O 1
ATOM 661 N N . LYS A 1 89 ? 10.714 6.093 1.575 1.00 91.62 89 LYS A N 1
ATOM 662 C CA . LYS A 1 89 ? 10.644 5.164 2.719 1.00 91.62 89 LYS A CA 1
ATOM 663 C C . LYS A 1 89 ? 9.525 5.518 3.709 1.00 91.62 89 LYS A C 1
ATOM 665 O O . LYS A 1 89 ? 9.585 5.144 4.880 1.00 91.62 89 LYS A O 1
ATOM 670 N N . ARG A 1 90 ? 8.495 6.239 3.248 1.00 90.88 90 ARG A N 1
ATOM 671 C CA . ARG A 1 90 ? 7.346 6.651 4.058 1.00 90.88 90 ARG A CA 1
ATOM 672 C C . ARG A 1 90 ? 6.377 5.482 4.207 1.00 90.88 90 ARG A C 1
ATOM 674 O O . ARG A 1 90 ? 6.025 4.844 3.218 1.00 90.88 90 ARG A O 1
ATOM 681 N N . ASN A 1 91 ? 5.963 5.211 5.443 1.00 91.81 91 ASN A N 1
ATOM 682 C CA . ASN A 1 91 ? 4.927 4.225 5.733 1.00 91.81 91 ASN A CA 1
ATOM 683 C C . ASN A 1 91 ? 3.555 4.882 5.652 1.00 91.81 91 ASN A C 1
ATOM 685 O O . ASN A 1 91 ? 3.324 5.904 6.301 1.00 91.81 91 ASN A O 1
ATOM 689 N N . GLU A 1 92 ? 2.653 4.268 4.903 1.00 92.06 92 GLU A N 1
ATOM 690 C CA . GLU A 1 92 ? 1.287 4.736 4.722 1.00 92.06 92 GLU A CA 1
ATOM 691 C C . GLU A 1 92 ? 0.279 3.598 4.774 1.00 92.06 92 GLU A C 1
ATOM 693 O O . GLU A 1 92 ? 0.630 2.423 4.673 1.00 92.06 92 GLU A O 1
ATOM 698 N N . PHE A 1 93 ? -0.985 3.977 4.940 1.00 91.62 93 PHE A N 1
ATOM 699 C CA . PHE A 1 93 ? -2.111 3.063 4.883 1.00 91.62 93 PHE A CA 1
ATOM 700 C C . PHE A 1 93 ? -2.828 3.238 3.555 1.00 91.62 93 PHE A C 1
ATOM 702 O O . PHE A 1 93 ? -3.097 4.361 3.125 1.00 91.62 93 PHE A O 1
ATOM 709 N N . LYS A 1 94 ? -3.140 2.114 2.928 1.00 89.94 94 LYS A N 1
ATOM 710 C CA . LYS A 1 94 ? -3.960 2.037 1.727 1.00 89.94 94 LYS A CA 1
ATOM 711 C C . LYS A 1 94 ? -5.112 1.074 2.003 1.00 89.94 94 LYS A C 1
ATOM 713 O O . LYS A 1 94 ? -5.030 0.236 2.898 1.00 89.94 94 LYS A O 1
ATOM 718 N N . ARG A 1 95 ? -6.223 1.257 1.300 1.00 86.88 95 ARG A N 1
ATOM 719 C CA . ARG A 1 95 ? -7.345 0.319 1.342 1.00 86.88 95 ARG A CA 1
ATOM 720 C C . ARG A 1 95 ? -7.102 -0.866 0.419 1.00 86.88 95 ARG A C 1
ATOM 722 O O . ARG A 1 95 ? -6.647 -0.619 -0.723 1.00 86.88 95 ARG A O 1
#